Protein AF-A0A3D4FJF5-F1 (afdb_monomer)

Solvent-accessible surface area (backbone atoms only — not com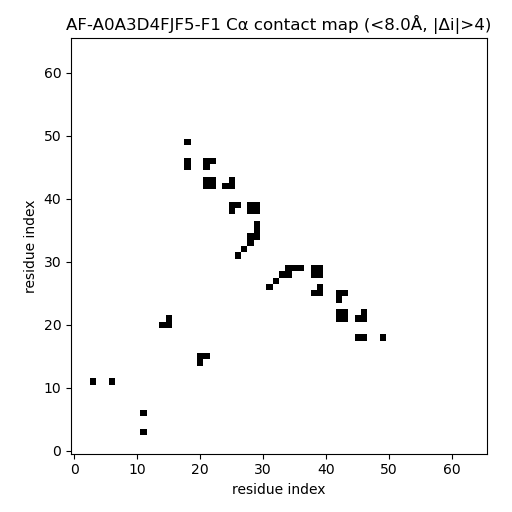parable to full-atom values): 3860 Å² total; per-residue (Å²): 128,84,62,70,89,81,49,61,67,68,60,57,58,57,39,72,80,40,69,69,49,36,54,53,47,25,50,43,37,38,67,73,65,74,36,55,82,72,54,33,50,64,33,48,52,54,47,52,50,51,50,52,52,53,52,52,50,52,51,53,56,58,63,76,76,111

Sequence (66 aa):
MWPIEIMPDIMITISNFVPQRWVIKGMTDLISRGGSISSIYIPSAVLLLFAVIFFTAGLTVNQLRT

Mean predicted aligned error: 6.13 Å

Structure (mmCIF, N/CA/C/O backbone):
data_AF-A0A3D4FJF5-F1
#
_entry.id   AF-A0A3D4FJF5-F1
#
loop_
_atom_site.group_PDB
_atom_site.id
_atom_site.type_symbol
_atom_site.label_atom_id
_atom_site.label_alt_id
_atom_site.label_comp_id
_atom_site.label_asym_id
_atom_site.label_entity_id
_atom_site.label_seq_id
_atom_site.pdbx_PDB_ins_code
_atom_site.Cartn_x
_atom_site.Cartn_y
_atom_site.Cartn_z
_atom_site.occupancy
_atom_site.B_iso_or_equiv
_atom_site.auth_seq_id
_atom_site.auth_comp_id
_atom_site.auth_asym_id
_atom_site.auth_atom_id
_atom_site.pdbx_PDB_model_num
ATOM 1 N N . MET A 1 1 ? 11.773 -13.035 -2.494 1.00 61.31 1 MET A N 1
ATOM 2 C CA . MET A 1 1 ? 10.408 -12.596 -2.858 1.00 61.31 1 MET A CA 1
ATOM 3 C C . MET A 1 1 ? 9.806 -13.734 -3.653 1.00 61.31 1 MET A C 1
ATOM 5 O O . MET A 1 1 ? 10.474 -14.192 -4.570 1.00 61.31 1 MET A O 1
ATOM 9 N N . TRP A 1 2 ? 8.646 -14.263 -3.263 1.00 70.06 2 TRP A N 1
ATOM 10 C CA . TRP A 1 2 ? 7.988 -15.265 -4.103 1.00 70.06 2 TRP A CA 1
ATOM 11 C C . TRP A 1 2 ? 7.605 -14.594 -5.434 1.00 70.06 2 TRP A C 1
ATOM 13 O O . TRP A 1 2 ? 7.057 -13.486 -5.381 1.00 70.06 2 TRP A O 1
ATOM 23 N N . PRO A 1 3 ? 7.933 -15.178 -6.597 1.00 74.12 3 PRO A N 1
ATOM 24 C CA . PRO A 1 3 ? 7.627 -14.558 -7.876 1.00 74.12 3 PRO A CA 1
ATOM 25 C C . PRO A 1 3 ? 6.114 -14.448 -8.037 1.00 74.12 3 PRO A C 1
ATOM 27 O O . PRO A 1 3 ? 5.367 -15.417 -7.891 1.00 74.12 3 PRO A O 1
ATOM 30 N N . ILE A 1 4 ? 5.653 -13.232 -8.305 1.00 73.06 4 ILE A N 1
ATOM 31 C CA . ILE A 1 4 ? 4.227 -12.952 -8.475 1.00 73.06 4 ILE A CA 1
ATOM 32 C C . ILE A 1 4 ? 3.709 -13.599 -9.764 1.00 73.06 4 ILE A C 1
ATOM 34 O O . ILE A 1 4 ? 2.520 -13.872 -9.845 1.00 73.06 4 ILE A O 1
ATOM 38 N N . GLU A 1 5 ? 4.586 -13.901 -10.731 1.00 77.19 5 GLU A N 1
ATOM 39 C CA . GLU A 1 5 ? 4.215 -14.555 -11.992 1.00 77.19 5 GLU A CA 1
ATOM 40 C C . GLU A 1 5 ? 3.768 -16.015 -11.819 1.00 77.19 5 GLU A C 1
ATOM 42 O O . GLU A 1 5 ? 3.087 -16.547 -12.688 1.00 77.19 5 GLU A O 1
ATOM 47 N N . ILE A 1 6 ? 4.137 -16.668 -10.711 1.00 81.75 6 ILE A N 1
ATOM 48 C CA . ILE A 1 6 ? 3.755 -18.060 -10.416 1.00 81.75 6 ILE A CA 1
ATOM 49 C C . ILE A 1 6 ? 2.674 -18.161 -9.328 1.00 81.75 6 ILE A C 1
ATOM 51 O O . ILE A 1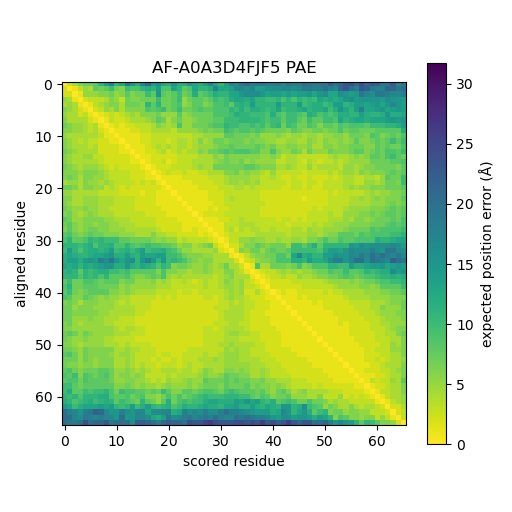 6 ? 2.348 -19.259 -8.879 1.00 81.75 6 ILE A O 1
ATO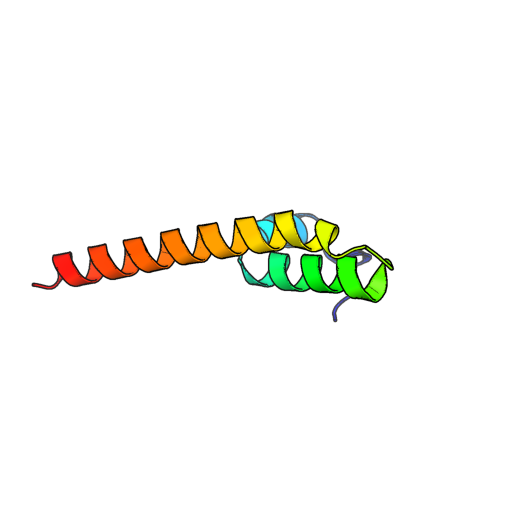M 55 N N . MET A 1 7 ? 2.127 -17.030 -8.864 1.00 82.81 7 MET A N 1
ATOM 56 C CA . MET A 1 7 ? 0.996 -17.021 -7.930 1.00 82.81 7 MET A CA 1
ATOM 57 C C . MET A 1 7 ? -0.344 -17.161 -8.662 1.00 82.81 7 MET A C 1
ATOM 59 O O . MET A 1 7 ? -0.505 -16.590 -9.735 1.00 82.81 7 MET A O 1
ATOM 63 N N . PRO A 1 8 ? -1.347 -17.827 -8.055 1.00 86.81 8 PRO A N 1
ATOM 64 C CA . PRO A 1 8 ? -2.715 -17.802 -8.567 1.00 86.81 8 PRO A CA 1
ATOM 65 C C . PRO A 1 8 ? -3.273 -16.369 -8.617 1.00 86.81 8 PRO A C 1
ATOM 67 O O . PRO A 1 8 ? -3.148 -15.625 -7.637 1.00 86.81 8 PRO A O 1
ATOM 70 N N . ASP A 1 9 ? -3.969 -16.009 -9.700 1.00 84.38 9 ASP A N 1
ATOM 71 C CA . ASP A 1 9 ? -4.503 -14.652 -9.944 1.00 84.38 9 ASP A CA 1
ATOM 72 C C . ASP A 1 9 ? -5.412 -14.129 -8.824 1.00 84.38 9 ASP A C 1
ATOM 74 O O . ASP A 1 9 ? -5.431 -12.936 -8.504 1.00 84.38 9 ASP A O 1
ATOM 78 N N . ILE A 1 10 ? -6.141 -15.038 -8.172 1.00 88.31 10 ILE A N 1
ATOM 79 C CA . ILE A 1 10 ? -7.010 -14.726 -7.034 1.00 88.31 10 ILE A CA 1
ATOM 80 C C . ILE A 1 10 ? -6.184 -14.151 -5.876 1.00 88.31 10 ILE A C 1
ATOM 82 O O . ILE A 1 10 ? -6.555 -13.137 -5.285 1.00 88.31 10 ILE A O 1
ATOM 86 N N . MET A 1 11 ? -5.026 -14.745 -5.578 1.00 85.94 11 MET A N 1
ATOM 87 C CA . MET A 1 11 ? -4.167 -14.301 -4.481 1.00 85.94 11 MET A CA 1
ATOM 88 C C . MET A 1 11 ? -3.537 -12.936 -4.781 1.00 85.94 11 MET A C 1
ATOM 90 O O . MET A 1 11 ? -3.418 -12.092 -3.892 1.00 85.94 11 MET A O 1
ATOM 94 N N . ILE A 1 12 ? -3.191 -12.687 -6.046 1.00 84.19 12 ILE A N 1
ATOM 95 C CA . ILE A 1 12 ? -2.670 -11.392 -6.501 1.00 84.19 12 ILE A CA 1
ATOM 96 C C . ILE A 1 12 ? -3.753 -10.319 -6.378 1.00 84.19 12 ILE A C 1
ATOM 98 O O . ILE A 1 12 ? -3.487 -9.231 -5.864 1.00 84.19 12 ILE A O 1
ATOM 102 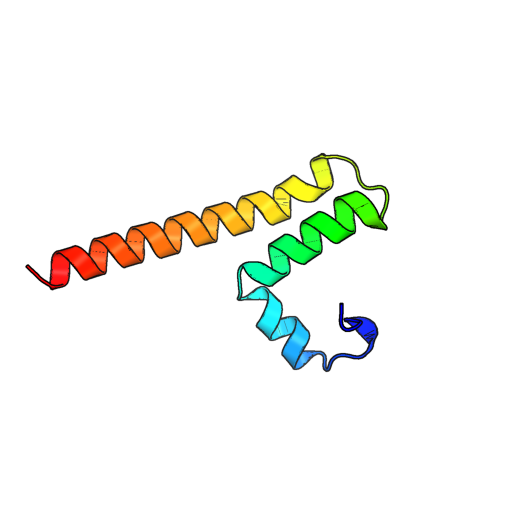N N . THR A 1 13 ? -4.983 -10.635 -6.774 1.00 86.31 13 THR A N 1
ATOM 103 C CA . THR A 1 13 ? -6.122 -9.719 -6.662 1.00 86.31 13 THR A CA 1
ATOM 104 C C . THR A 1 13 ? -6.398 -9.348 -5.208 1.00 86.31 13 THR A C 1
ATOM 106 O O . THR A 1 13 ? -6.491 -8.163 -4.893 1.00 86.31 13 THR A O 1
ATOM 109 N N . ILE A 1 14 ? -6.435 -10.335 -4.307 1.00 88.62 14 ILE A N 1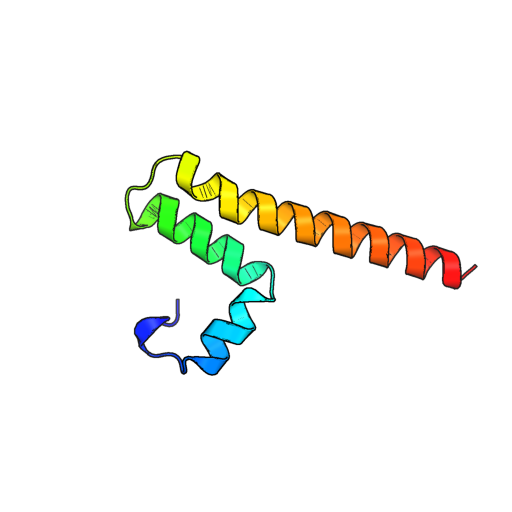
ATOM 110 C CA . ILE A 1 14 ? -6.617 -10.105 -2.865 1.00 88.62 14 ILE A CA 1
ATOM 111 C C . ILE A 1 14 ? -5.474 -9.258 -2.301 1.00 88.62 14 ILE A C 1
ATOM 113 O O . ILE A 1 14 ? -5.705 -8.371 -1.482 1.00 88.62 14 ILE A O 1
ATOM 117 N N . SER A 1 15 ? -4.242 -9.466 -2.774 1.00 85.88 15 SER A N 1
ATOM 118 C CA . SER A 1 15 ? -3.088 -8.706 -2.289 1.00 85.88 15 SER A CA 1
ATOM 119 C C . SER A 1 15 ? -3.220 -7.193 -2.514 1.00 85.88 15 SER A C 1
ATOM 121 O O . SER A 1 15 ? -2.684 -6.427 -1.718 1.00 85.88 15 SER A O 1
ATOM 123 N N . ASN A 1 16 ? -3.978 -6.740 -3.523 1.00 86.38 16 ASN A N 1
ATOM 124 C CA . ASN A 1 16 ? -4.199 -5.308 -3.772 1.00 86.38 16 ASN A CA 1
ATOM 125 C C . ASN A 1 16 ? -5.000 -4.614 -2.657 1.00 86.38 16 ASN A C 1
ATOM 127 O O . ASN A 1 16 ? -4.915 -3.393 -2.519 1.00 86.38 16 ASN A O 1
ATOM 131 N N . PHE A 1 17 ? -5.732 -5.374 -1.839 1.00 89.31 17 PHE A N 1
ATOM 132 C CA . PHE A 1 17 ? -6.519 -4.850 -0.720 1.00 89.31 17 PHE A CA 1
ATOM 133 C C . PHE A 1 17 ? -5.709 -4.631 0.556 1.00 89.31 17 PHE A C 1
ATOM 135 O O . PHE A 1 17 ? -6.264 -4.221 1.572 1.00 89.31 17 PHE A O 1
ATOM 142 N N . VAL A 1 18 ? -4.404 -4.898 0.529 1.00 91.44 18 VAL A N 1
ATOM 143 C CA . VAL A 1 18 ? -3.581 -4.869 1.732 1.00 91.44 18 VAL A CA 1
ATOM 144 C C . VAL A 1 18 ? -2.385 -3.930 1.531 1.00 91.44 18 VAL A C 1
ATOM 146 O O . VAL A 1 18 ? -1.735 -3.983 0.480 1.00 91.44 18 VAL A O 1
ATOM 149 N N . PRO A 1 19 ? -2.044 -3.073 2.515 1.00 90.38 19 PRO A N 1
ATOM 150 C CA . PRO A 1 19 ? -1.010 -2.050 2.352 1.00 90.38 19 PRO A CA 1
ATOM 151 C C . PRO A 1 19 ? 0.365 -2.600 1.951 1.00 90.38 19 PRO A C 1
ATOM 153 O O . PRO A 1 19 ? 1.057 -1.957 1.160 1.00 90.38 19 PRO A O 1
ATOM 156 N N . GLN A 1 20 ? 0.771 -3.799 2.398 1.00 91.69 20 GLN A N 1
ATOM 157 C CA . GLN A 1 20 ? 2.118 -4.302 2.081 1.00 91.69 20 GLN A CA 1
ATOM 158 C C . GLN A 1 20 ? 2.369 -4.489 0.578 1.00 91.69 20 GLN A C 1
ATOM 160 O O . GLN A 1 20 ? 3.502 -4.342 0.116 1.00 91.69 20 GLN A O 1
ATOM 165 N N . ARG A 1 21 ? 1.329 -4.791 -0.214 1.00 90.50 21 ARG A N 1
ATOM 166 C CA . ARG A 1 21 ? 1.476 -5.014 -1.659 1.00 90.50 21 ARG A CA 1
ATOM 167 C C . ARG A 1 21 ? 1.914 -3.748 -2.388 1.00 90.50 21 ARG A C 1
ATOM 169 O O . ARG A 1 21 ? 2.671 -3.837 -3.358 1.00 90.50 21 ARG A O 1
ATOM 176 N N . TRP A 1 22 ? 1.457 -2.595 -1.907 1.00 91.94 22 TRP A N 1
ATOM 177 C CA . TRP A 1 22 ? 1.772 -1.283 -2.461 1.00 91.94 22 TRP A CA 1
ATOM 178 C C . TRP A 1 22 ? 3.213 -0.874 -2.158 1.00 91.94 22 TRP A C 1
ATOM 180 O O . TRP A 1 22 ? 3.879 -0.362 -3.052 1.00 91.94 22 TRP A O 1
ATOM 190 N N . VAL A 1 23 ? 3.737 -1.211 -0.972 1.00 91.19 23 VAL A N 1
ATOM 191 C CA . VAL A 1 23 ? 5.166 -1.034 -0.643 1.00 91.19 23 VAL A CA 1
ATOM 192 C C . VAL A 1 23 ? 6.042 -1.802 -1.631 1.00 91.19 23 VAL A C 1
ATOM 194 O O . VAL A 1 23 ? 6.913 -1.219 -2.273 1.00 91.19 23 VAL A O 1
ATOM 197 N N . ILE A 1 24 ? 5.766 -3.100 -1.805 1.00 90.00 24 ILE A N 1
ATOM 198 C CA . ILE A 1 24 ? 6.527 -3.959 -2.721 1.00 90.00 24 ILE A CA 1
ATOM 199 C C . ILE A 1 24 ? 6.447 -3.414 -4.149 1.00 90.00 24 ILE A C 1
ATOM 201 O O . ILE A 1 24 ? 7.469 -3.314 -4.817 1.00 90.00 24 ILE A O 1
ATOM 205 N N . LYS A 1 25 ? 5.252 -3.008 -4.599 1.00 88.69 25 LYS A N 1
ATOM 206 C CA . LYS A 1 25 ? 5.055 -2.421 -5.929 1.00 88.69 25 LYS A CA 1
ATOM 207 C C . LYS A 1 25 ? 5.909 -1.167 -6.130 1.00 88.69 25 LYS A C 1
ATOM 209 O O . LYS A 1 25 ? 6.644 -1.102 -7.105 1.00 88.69 25 LYS A O 1
ATOM 214 N N . GLY A 1 26 ? 5.860 -0.216 -5.196 1.00 88.56 26 GLY A N 1
ATOM 215 C CA . GLY A 1 26 ? 6.651 1.013 -5.284 1.00 88.56 26 GLY A CA 1
ATOM 216 C C . GLY A 1 26 ? 8.155 0.751 -5.288 1.00 88.56 26 GLY A C 1
ATOM 217 O O . GLY A 1 26 ? 8.876 1.354 -6.076 1.00 88.56 26 GLY A O 1
ATOM 218 N N . MET A 1 27 ? 8.631 -0.195 -4.474 1.00 88.00 27 MET A N 1
ATOM 219 C CA . MET A 1 27 ? 10.041 -0.594 -4.478 1.00 88.00 27 MET A CA 1
ATOM 220 C C . MET A 1 27 ? 10.455 -1.261 -5.793 1.00 88.00 27 MET A C 1
ATOM 222 O O . MET A 1 27 ? 11.510 -0.937 -6.330 1.00 88.00 27 MET A O 1
ATOM 226 N N . THR A 1 28 ? 9.641 -2.172 -6.331 1.00 86.56 28 THR A N 1
ATOM 227 C CA . THR A 1 28 ? 9.914 -2.832 -7.615 1.00 86.56 28 THR A CA 1
ATOM 228 C C . THR A 1 28 ? 9.911 -1.832 -8.772 1.00 86.56 28 THR A C 1
ATOM 230 O O . THR A 1 28 ? 10.794 -1.888 -9.627 1.00 86.56 28 THR A O 1
ATOM 233 N N . ASP A 1 29 ? 8.963 -0.895 -8.790 1.00 85.81 29 ASP A N 1
ATOM 234 C CA . ASP A 1 29 ? 8.865 0.119 -9.840 1.00 85.81 29 ASP A CA 1
ATOM 235 C C . ASP A 1 29 ? 10.046 1.110 -9.783 1.00 85.81 29 ASP A C 1
ATOM 237 O O . ASP A 1 29 ? 10.598 1.465 -10.826 1.00 85.81 29 ASP A O 1
ATOM 241 N N . LEU A 1 30 ? 10.497 1.485 -8.581 1.00 85.94 30 LEU A N 1
ATOM 242 C CA . LEU A 1 30 ? 11.625 2.401 -8.384 1.00 85.94 30 LEU A CA 1
ATOM 243 C C . LEU A 1 30 ? 12.990 1.741 -8.639 1.00 85.94 30 LEU A C 1
ATOM 245 O O . LEU A 1 30 ? 13.836 2.308 -9.322 1.00 85.94 30 LEU A O 1
ATOM 249 N N . ILE A 1 31 ? 13.224 0.551 -8.078 1.00 82.81 31 ILE A 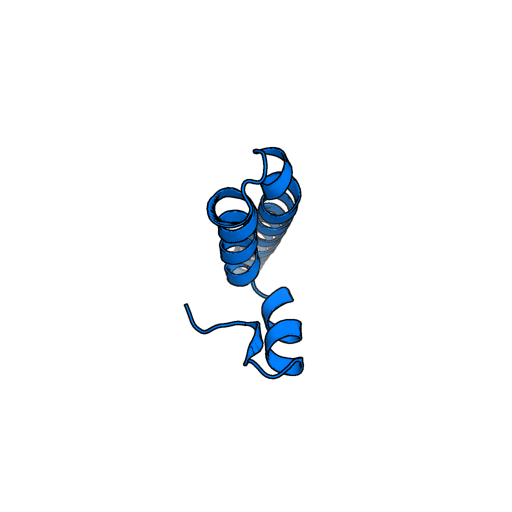N 1
ATOM 250 C CA . ILE A 1 31 ? 14.551 -0.087 -8.049 1.00 82.81 31 ILE A CA 1
ATOM 251 C C . ILE A 1 31 ? 14.735 -1.037 -9.234 1.00 82.81 31 ILE A C 1
ATOM 253 O O . ILE A 1 31 ? 15.773 -1.025 -9.889 1.00 82.81 31 ILE A O 1
ATOM 257 N N . SER A 1 32 ? 13.744 -1.886 -9.511 1.00 74.88 32 SER A N 1
ATOM 258 C CA . SER A 1 32 ? 13.899 -2.999 -10.459 1.00 74.88 32 SER A CA 1
ATOM 259 C C . SER A 1 32 ? 13.541 -2.626 -11.895 1.00 74.88 32 SER A C 1
ATOM 261 O O . SER A 1 32 ? 14.035 -3.255 -12.824 1.00 74.88 32 SER A O 1
ATOM 263 N N . ARG A 1 33 ? 12.685 -1.617 -12.094 1.00 75.19 33 ARG A N 1
ATOM 264 C CA . ARG A 1 33 ? 12.243 -1.171 -13.426 1.00 75.19 33 ARG A CA 1
ATOM 265 C C . ARG A 1 33 ? 12.962 0.082 -13.933 1.00 75.19 33 ARG A C 1
ATOM 267 O O . ARG A 1 33 ? 12.625 0.569 -15.007 1.00 75.19 33 ARG A O 1
ATOM 274 N N . GLY A 1 34 ? 13.930 0.604 -13.174 1.00 76.69 34 GLY A N 1
ATOM 275 C CA . GLY A 1 34 ? 14.615 1.861 -13.495 1.00 76.69 34 GLY A CA 1
ATOM 276 C C . GLY A 1 34 ? 13.676 3.074 -13.508 1.00 76.69 34 GLY A C 1
ATOM 277 O O . GLY A 1 34 ? 13.941 4.050 -14.207 1.00 76.69 34 GLY A O 1
ATOM 278 N N . GLY A 1 35 ? 12.548 2.996 -12.793 1.00 75.75 35 GLY A N 1
ATOM 279 C CA . GLY A 1 35 ? 11.544 4.049 -12.753 1.00 75.75 35 GLY A CA 1
ATOM 280 C C . GLY A 1 35 ? 12.039 5.296 -12.022 1.00 75.75 35 GLY A C 1
ATOM 281 O O . GLY A 1 35 ? 12.808 5.228 -11.068 1.00 75.75 35 GLY A O 1
ATOM 282 N N . SER A 1 36 ? 11.572 6.467 -12.451 1.00 81.12 36 SER A N 1
ATOM 283 C CA . SER A 1 36 ? 11.830 7.727 -11.746 1.00 81.12 36 SER A CA 1
ATOM 284 C C . SER A 1 36 ? 11.040 7.811 -10.434 1.00 81.12 36 SER A C 1
ATOM 286 O O . SER A 1 36 ? 10.096 7.052 -10.213 1.00 81.12 36 SER A O 1
ATOM 288 N N . ILE A 1 37 ? 11.358 8.798 -9.589 1.00 82.94 37 ILE A N 1
ATOM 289 C CA . ILE A 1 37 ? 10.646 9.070 -8.323 1.00 82.94 37 ILE A CA 1
ATOM 290 C C . ILE A 1 37 ? 9.128 9.275 -8.512 1.00 82.94 37 ILE A C 1
ATOM 292 O O . ILE A 1 37 ? 8.348 9.117 -7.582 1.00 82.94 37 ILE A O 1
ATOM 296 N N . SER A 1 38 ? 8.678 9.586 -9.727 1.00 85.88 38 SER A N 1
ATOM 297 C CA . SER A 1 38 ? 7.257 9.679 -10.061 1.00 85.88 38 SER A CA 1
ATOM 298 C C . SER A 1 38 ? 6.514 8.342 -9.962 1.00 85.88 38 SER A C 1
ATOM 300 O O . SER A 1 38 ? 5.313 8.327 -9.6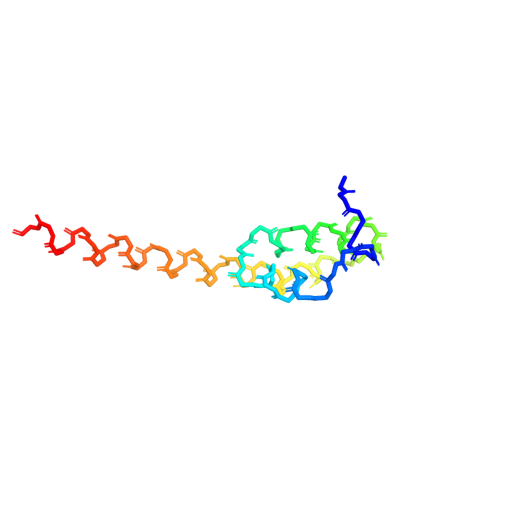93 1.00 85.88 38 SER A O 1
ATOM 302 N N . SER A 1 39 ? 7.211 7.213 -10.120 1.00 84.62 39 SER A N 1
ATOM 303 C CA . SER A 1 39 ? 6.624 5.866 -10.046 1.00 84.62 39 SER A CA 1
ATOM 304 C C . SER A 1 39 ? 6.093 5.509 -8.653 1.00 84.62 39 SER A C 1
ATOM 306 O O . SER A 1 39 ? 5.154 4.722 -8.532 1.00 84.62 39 SER A O 1
ATOM 308 N N . ILE A 1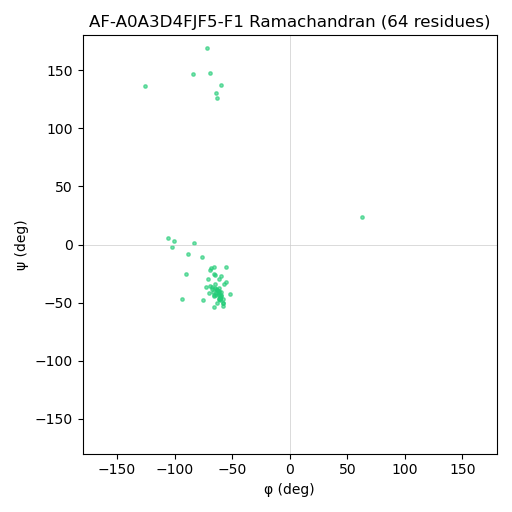 40 ? 6.626 6.135 -7.597 1.00 90.56 40 ILE A N 1
ATOM 309 C CA . ILE A 1 40 ? 6.203 5.878 -6.216 1.00 90.56 40 ILE A CA 1
ATOM 310 C C . ILE A 1 40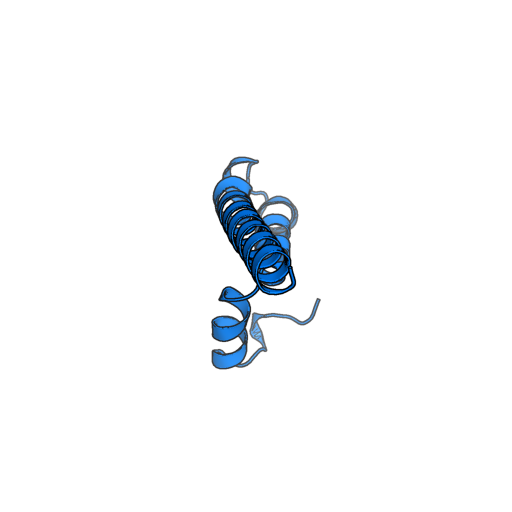 ? 5.032 6.748 -5.761 1.00 90.56 40 ILE A C 1
ATOM 312 O O . ILE A 1 40 ? 4.476 6.475 -4.698 1.00 90.56 40 ILE A O 1
ATOM 316 N N . TYR A 1 41 ? 4.607 7.752 -6.537 1.00 92.81 41 TYR A N 1
ATOM 317 C CA . TYR A 1 41 ? 3.499 8.626 -6.136 1.00 92.81 41 TYR A CA 1
ATOM 318 C C . TYR A 1 41 ? 2.197 7.859 -5.923 1.00 92.81 41 TYR A C 1
ATOM 320 O O . TYR A 1 41 ? 1.548 8.038 -4.895 1.00 92.81 41 TYR A O 1
ATOM 328 N N . ILE A 1 42 ? 1.850 6.953 -6.840 1.00 92.12 42 ILE A N 1
ATOM 329 C CA . ILE A 1 42 ? 0.640 6.134 -6.714 1.00 92.12 42 ILE A CA 1
ATOM 330 C C . ILE A 1 42 ? 0.733 5.178 -5.508 1.00 92.12 42 ILE A C 1
ATOM 332 O O . ILE A 1 42 ? -0.149 5.244 -4.651 1.00 92.12 42 ILE A O 1
ATOM 336 N N . PRO A 1 43 ? 1.785 4.342 -5.363 1.00 91.75 43 PRO A N 1
ATOM 337 C CA . PRO A 1 43 ? 1.976 3.524 -4.164 1.00 91.75 43 PRO A CA 1
ATOM 338 C C . PRO A 1 43 ? 1.912 4.315 -2.853 1.00 91.75 43 PRO A C 1
ATOM 340 O O . PRO A 1 43 ? 1.270 3.877 -1.902 1.00 91.75 43 PRO A O 1
ATOM 343 N N . SER A 1 44 ? 2.538 5.492 -2.812 1.00 93.00 44 SER A N 1
ATOM 344 C CA . SER A 1 44 ? 2.605 6.327 -1.609 1.00 93.00 44 SER A CA 1
ATOM 345 C C . SER A 1 44 ? 1.248 6.937 -1.265 1.00 93.00 44 SER A C 1
ATOM 347 O O . SER A 1 44 ? 0.855 6.929 -0.103 1.00 93.00 44 SER A O 1
ATOM 349 N N . ALA A 1 45 ? 0.495 7.408 -2.264 1.00 95.00 45 ALA A N 1
ATOM 350 C CA . ALA A 1 45 ? -0.858 7.924 -2.069 1.00 95.00 45 ALA A CA 1
ATOM 351 C C . ALA A 1 45 ? -1.805 6.848 -1.513 1.00 95.00 45 ALA A C 1
ATOM 353 O O . ALA A 1 45 ? -2.577 7.119 -0.594 1.00 95.00 45 ALA A O 1
ATOM 354 N N . VAL A 1 46 ? -1.709 5.611 -2.011 1.00 94.94 46 VAL A N 1
ATOM 355 C CA . VAL A 1 46 ? -2.514 4.494 -1.494 1.00 94.94 46 VAL A CA 1
ATOM 356 C C . VAL A 1 46 ? -2.123 4.144 -0.056 1.00 94.94 46 VAL A C 1
ATOM 358 O O . VAL A 1 46 ? -2.996 3.923 0.780 1.00 94.94 46 VAL A O 1
ATOM 361 N N . LEU A 1 47 ? -0.829 4.139 0.273 1.00 94.69 47 LEU A N 1
ATOM 362 C CA . LEU A 1 47 ? -0.372 3.908 1.647 1.00 94.69 47 LEU A CA 1
ATOM 363 C C . LEU A 1 47 ? -0.850 4.998 2.613 1.00 94.69 47 LEU A C 1
ATOM 365 O O . LEU A 1 47 ? -1.269 4.680 3.725 1.00 94.69 47 LEU A O 1
ATOM 369 N N . LEU A 1 48 ? -0.847 6.261 2.182 1.00 96.00 48 LEU A N 1
ATOM 370 C CA . LEU A 1 48 ? -1.408 7.364 2.964 1.00 96.00 48 LEU A CA 1
ATOM 371 C C . LEU A 1 48 ? -2.914 7.197 3.181 1.00 96.00 48 LEU A C 1
ATOM 373 O O . LEU A 1 48 ? -3.393 7.433 4.287 1.00 96.00 48 LEU A O 1
ATOM 377 N N . LEU A 1 49 ? -3.654 6.727 2.174 1.00 95.94 49 LEU A N 1
ATOM 378 C CA . LEU A 1 49 ? -5.075 6.416 2.327 1.00 95.94 49 LEU A CA 1
ATOM 379 C C . LEU A 1 49 ? -5.300 5.333 3.393 1.00 95.94 49 LEU A C 1
ATOM 381 O O . LEU A 1 49 ? -6.132 5.516 4.279 1.00 95.94 49 LEU A O 1
ATOM 385 N N . PHE A 1 50 ? -4.529 4.241 3.362 1.00 95.69 50 PHE A N 1
ATOM 386 C CA . PHE A 1 50 ? -4.585 3.213 4.408 1.00 95.69 50 PHE A CA 1
ATOM 387 C C . PHE A 1 50 ? -4.244 3.774 5.792 1.00 95.69 50 PHE A C 1
ATOM 389 O O . PHE A 1 50 ? -4.915 3.435 6.765 1.00 95.69 50 PHE A O 1
ATOM 396 N N . ALA A 1 51 ? -3.240 4.648 5.884 1.00 95.56 51 ALA A N 1
ATOM 397 C CA . ALA A 1 51 ? -2.867 5.289 7.139 1.00 95.56 51 ALA A CA 1
ATOM 398 C C . ALA A 1 51 ? -4.021 6.125 7.711 1.00 95.56 51 ALA A C 1
ATOM 400 O O . ALA A 1 51 ? -4.340 5.984 8.889 1.00 95.56 51 ALA A O 1
ATOM 401 N N . VAL A 1 52 ? -4.690 6.930 6.879 1.00 97.00 52 VAL A N 1
ATOM 402 C CA . VAL A 1 52 ? -5.871 7.707 7.288 1.00 97.00 52 VAL A CA 1
ATOM 403 C C . VAL A 1 52 ? -6.995 6.781 7.748 1.00 97.00 52 VAL A C 1
ATOM 405 O O . VAL A 1 52 ? -7.537 6.986 8.829 1.00 97.00 52 VAL A O 1
ATOM 408 N N . ILE A 1 53 ? -7.305 5.727 6.986 1.00 95.62 53 ILE A N 1
ATOM 409 C CA . ILE A 1 53 ? -8.363 4.767 7.336 1.00 95.62 53 ILE A CA 1
ATOM 410 C C . ILE A 1 53 ? -8.090 4.121 8.698 1.00 95.62 53 ILE A C 1
ATOM 412 O O . ILE A 1 53 ? -8.968 4.120 9.560 1.00 95.62 53 ILE A O 1
ATOM 416 N N . PHE A 1 54 ? -6.884 3.592 8.920 1.00 93.81 54 PHE A N 1
ATOM 417 C CA . PHE A 1 54 ? -6.539 2.952 10.191 1.00 93.81 54 PHE A CA 1
ATOM 418 C C . PHE A 1 54 ? -6.480 3.940 11.350 1.00 93.81 54 PHE A C 1
ATOM 420 O O . PHE A 1 54 ? -6.902 3.602 12.455 1.00 93.81 54 PHE A O 1
ATOM 427 N N . PHE A 1 55 ? -6.009 5.161 11.106 1.00 95.06 55 PHE A N 1
ATOM 428 C CA . PHE A 1 55 ? -5.990 6.211 12.114 1.00 95.06 55 PHE A CA 1
ATOM 429 C C . PHE A 1 55 ? -7.409 6.586 12.551 1.00 95.06 55 PHE A C 1
ATOM 431 O O . PHE A 1 55 ? -7.714 6.563 13.742 1.00 95.06 55 PHE A O 1
ATOM 438 N N . THR A 1 56 ? -8.312 6.850 11.602 1.00 96.12 56 THR A N 1
ATOM 439 C CA . THR A 1 56 ? -9.712 7.167 11.903 1.00 96.12 56 THR A CA 1
ATOM 440 C C . THR A 1 56 ? -10.427 5.989 12.559 1.00 96.12 56 THR A C 1
ATOM 442 O O . THR A 1 56 ? -11.112 6.185 13.560 1.00 96.12 56 THR A O 1
ATOM 445 N N . ALA A 1 57 ? -10.229 4.762 12.069 1.00 95.06 57 ALA A N 1
ATOM 446 C CA . ALA A 1 57 ? -10.790 3.566 12.694 1.00 95.06 57 ALA A CA 1
ATOM 447 C C . ALA A 1 57 ? -10.325 3.430 14.154 1.00 95.06 57 ALA A C 1
ATOM 449 O O . ALA A 1 57 ? -11.152 3.258 15.049 1.00 95.06 57 ALA A O 1
ATOM 450 N N . GLY A 1 58 ? -9.027 3.603 14.421 1.00 92.81 58 GLY A N 1
ATOM 451 C CA . GLY A 1 58 ? -8.473 3.581 15.775 1.00 92.81 58 GLY A CA 1
ATOM 452 C C . GLY A 1 58 ? -9.078 4.651 16.686 1.00 92.81 58 GLY A C 1
ATOM 453 O O . GLY A 1 58 ? -9.465 4.346 17.815 1.00 92.81 58 GLY A O 1
ATOM 454 N N . LEU A 1 59 ? -9.238 5.880 16.184 1.00 94.38 59 LEU A N 1
ATOM 455 C CA . LEU A 1 59 ? -9.908 6.954 16.920 1.00 94.38 59 LEU A CA 1
ATOM 456 C C . LEU A 1 59 ? -11.358 6.591 17.251 1.00 94.38 59 LEU A C 1
ATOM 458 O O . LEU A 1 59 ? -11.763 6.730 18.400 1.00 94.38 59 LEU A O 1
ATOM 462 N N . THR A 1 60 ? -12.131 6.087 16.284 1.00 92.56 60 THR A N 1
ATOM 463 C CA . THR A 1 60 ? -13.534 5.705 16.521 1.00 92.56 60 THR A CA 1
ATOM 464 C C . THR A 1 60 ? -13.666 4.578 17.543 1.00 92.56 60 THR A C 1
ATOM 466 O O . THR A 1 60 ? -14.496 4.668 18.441 1.00 92.56 60 THR A O 1
ATOM 469 N N . VAL A 1 61 ? -12.805 3.556 17.482 1.00 91.88 61 VAL A N 1
ATOM 470 C CA . VAL A 1 61 ? -12.798 2.456 18.459 1.00 91.88 61 VAL A CA 1
ATOM 471 C C . VAL A 1 61 ? -12.453 2.961 19.860 1.00 91.88 61 VAL A C 1
ATOM 473 O O . VAL A 1 61 ? -13.047 2.503 20.833 1.00 91.88 61 VAL A O 1
ATOM 476 N N . ASN A 1 62 ? -11.531 3.922 19.977 1.00 85.38 62 ASN A N 1
ATOM 477 C CA . ASN A 1 62 ? -11.184 4.523 21.263 1.00 85.38 62 ASN A CA 1
ATOM 478 C C . ASN A 1 62 ? -12.361 5.296 21.885 1.00 85.38 62 ASN A C 1
ATOM 480 O O . ASN A 1 62 ? -12.559 5.220 23.091 1.00 85.38 62 ASN A O 1
ATOM 484 N N . GLN A 1 63 ? -13.163 5.988 21.068 1.00 78.56 63 GLN A N 1
ATOM 485 C CA . GLN A 1 63 ? -14.352 6.732 21.518 1.00 78.56 63 GLN A CA 1
ATOM 486 C C . GLN A 1 63 ? -15.506 5.812 21.949 1.00 78.56 63 GLN A C 1
ATOM 488 O O . GLN A 1 63 ? -16.293 6.171 22.811 1.00 78.56 63 GLN A O 1
ATOM 493 N N . LEU A 1 64 ? -15.617 4.614 21.366 1.00 77.50 64 LEU A N 1
ATOM 494 C CA . LEU A 1 64 ? -16.659 3.637 21.717 1.00 77.50 64 LEU A CA 1
ATOM 495 C C . LEU A 1 64 ? -16.389 2.904 23.040 1.00 77.50 64 LEU A C 1
ATOM 497 O O . LEU A 1 64 ? -17.242 2.157 23.516 1.00 77.50 64 LEU A O 1
ATOM 501 N N . ARG A 1 65 ? -15.186 3.056 23.601 1.00 70.44 65 ARG A N 1
ATOM 502 C CA . ARG A 1 65 ? -14.737 2.356 24.811 1.00 70.44 65 ARG A CA 1
ATOM 503 C C . ARG A 1 65 ? -14.773 3.233 26.071 1.00 70.44 65 ARG A C 1
ATOM 505 O O . ARG A 1 65 ? -14.441 2.726 27.142 1.00 70.44 65 ARG A O 1
ATOM 512 N N . THR A 1 66 ? -15.145 4.505 25.930 1.00 63.78 66 THR A N 1
ATOM 513 C CA . THR A 1 66 ? -15.377 5.495 26.999 1.00 63.78 66 THR A CA 1
ATOM 514 C C . THR A 1 66 ? -16.863 5.713 27.209 1.00 63.78 66 THR A C 1
ATOM 516 O O . THR A 1 66 ? -17.276 5.796 28.383 1.00 63.78 66 THR A O 1
#

Foldseek 3Di:
DPDPVPDDPVVVVVLVVDLVSLVVQLCCCVPVVVHDPVSNPVSVVVNVVVVVVVVVVVVVVVVVVD

Secondary structure (DSSP, 8-state):
---GGGS-HHHHHHHTTSHHHHHHHHHIIIIIS---GGGGHHHHHHHHHHHHHHHHHHHHHHHTT-

Radius of gyration: 15.42 Å; Cα contacts (8 Å, |Δi|>4): 32; chains: 1; bounding box: 31×28×40 Å

pLDDT: mean 86.59, std 8.13, range [61.31, 97.0]